Protein AF-A0A961RFM4-F1 (afdb_monomer)

pLDDT: mean 80.95, std 19.97, range [39.69, 98.31]

Foldseek 3Di:
DDDDDDDDDDDDDDDDDPDDPDPDPPPDPVQLQKKKFKAQVPHTDDIARWHKDWPDDDPDPPPQAGWTWIWTQGPVRDIWIWIDHNVWIAIPNATWAWDDADPQFDTWIAGPVVSMIMTMHRDPD

Structure (mmCIF, N/CA/C/O backbone):
data_AF-A0A961RFM4-F1
#
_entry.id   AF-A0A961RFM4-F1
#
loop_
_atom_site.group_PDB
_atom_site.id
_atom_site.type_symbol
_atom_site.label_atom_id
_atom_site.label_alt_id
_atom_site.label_comp_id
_atom_site.label_asym_id
_atom_site.label_entity_id
_atom_site.label_seq_id
_atom_site.pdbx_PDB_ins_code
_atom_site.Cartn_x
_atom_site.Cartn_y
_atom_site.Cartn_z
_atom_site.occupancy
_atom_site.B_iso_or_equiv
_atom_site.auth_seq_id
_atom_site.auth_comp_id
_atom_site.auth_asym_id
_atom_site.auth_atom_id
_atom_site.pdbx_PDB_model_num
ATOM 1 N N . MET A 1 1 ? 28.415 -93.412 0.370 1.00 44.62 1 MET A N 1
ATOM 2 C CA . MET A 1 1 ? 28.317 -92.238 -0.526 1.00 44.62 1 MET A CA 1
ATOM 3 C C . MET A 1 1 ? 26.950 -91.626 -0.306 1.00 44.62 1 MET A C 1
ATOM 5 O O . MET A 1 1 ? 26.015 -92.407 -0.337 1.00 44.62 1 MET A O 1
ATOM 9 N N . HIS A 1 2 ? 26.867 -90.337 0.033 1.00 39.75 2 HIS A N 1
ATOM 10 C CA . HIS A 1 2 ? 25.768 -89.376 -0.198 1.00 39.75 2 HIS A CA 1
ATOM 11 C C . HIS A 1 2 ? 26.069 -88.145 0.678 1.00 39.75 2 HIS A C 1
ATOM 13 O O . HIS A 1 2 ? 26.052 -88.218 1.906 1.00 39.75 2 HIS A O 1
ATOM 19 N N . ALA A 1 3 ? 26.468 -87.054 0.021 1.00 40.72 3 ALA A N 1
ATOM 20 C CA . ALA A 1 3 ? 26.857 -85.789 0.631 1.00 40.72 3 ALA A CA 1
ATOM 21 C C . ALA A 1 3 ? 25.618 -84.970 1.030 1.00 40.72 3 ALA A C 1
ATOM 23 O O . ALA A 1 3 ? 24.604 -84.989 0.336 1.00 40.72 3 ALA A O 1
ATOM 24 N N . LYS A 1 4 ? 25.721 -84.264 2.161 1.00 39.69 4 LYS A N 1
ATOM 25 C CA . LYS A 1 4 ? 24.714 -83.338 2.690 1.00 39.69 4 LYS A CA 1
ATOM 26 C C . LYS A 1 4 ? 24.876 -81.967 2.030 1.00 39.69 4 LYS A C 1
ATOM 28 O O . LYS A 1 4 ? 25.980 -81.429 2.035 1.00 39.69 4 LYS A O 1
ATOM 33 N N . THR A 1 5 ? 23.781 -81.385 1.553 1.00 44.75 5 THR A N 1
ATOM 34 C CA . THR A 1 5 ? 23.740 -80.007 1.045 1.00 44.75 5 THR A CA 1
ATOM 35 C C . THR A 1 5 ? 22.982 -79.137 2.047 1.00 44.75 5 THR A C 1
ATOM 37 O O . THR A 1 5 ? 21.794 -79.350 2.277 1.00 44.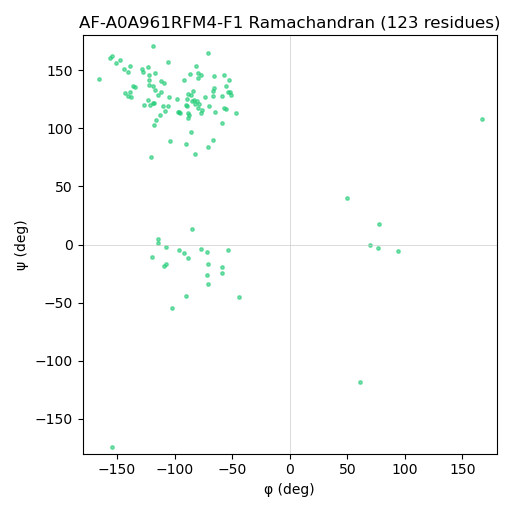75 5 THR A O 1
ATOM 40 N N . SER A 1 6 ? 23.682 -78.183 2.665 1.00 44.50 6 SER A N 1
ATOM 41 C CA . SER A 1 6 ? 23.103 -77.129 3.509 1.00 44.50 6 SER A CA 1
ATOM 42 C C . SER A 1 6 ? 22.727 -75.928 2.644 1.00 44.50 6 SER A C 1
ATOM 44 O O . SER A 1 6 ? 23.564 -75.436 1.891 1.00 44.50 6 SER A O 1
ATOM 46 N N . ALA A 1 7 ? 21.496 -75.434 2.784 1.00 47.78 7 ALA A N 1
ATOM 47 C CA . ALA A 1 7 ? 21.049 -74.166 2.215 1.00 47.78 7 ALA A CA 1
ATOM 48 C C . ALA A 1 7 ? 20.825 -73.154 3.349 1.00 47.78 7 ALA A C 1
ATOM 50 O O . ALA A 1 7 ? 20.028 -73.383 4.257 1.00 47.78 7 ALA A O 1
ATOM 51 N N . THR A 1 8 ? 21.572 -72.054 3.300 1.00 42.75 8 THR A N 1
ATOM 52 C CA . THR A 1 8 ? 21.519 -70.930 4.240 1.00 42.75 8 THR A CA 1
ATOM 53 C C . THR A 1 8 ? 20.323 -70.037 3.902 1.00 42.75 8 THR A C 1
ATOM 55 O O . THR A 1 8 ? 20.242 -69.515 2.793 1.00 42.75 8 THR A O 1
ATOM 58 N N . ILE A 1 9 ? 19.396 -69.854 4.846 1.00 51.66 9 ILE A N 1
ATOM 59 C CA . ILE A 1 9 ? 18.244 -68.952 4.704 1.00 51.66 9 ILE A CA 1
ATOM 60 C C . ILE A 1 9 ? 18.655 -67.558 5.196 1.00 51.66 9 ILE A C 1
ATOM 62 O O . ILE A 1 9 ? 19.039 -67.386 6.351 1.00 51.66 9 ILE A O 1
ATOM 66 N N . LEU A 1 10 ? 18.597 -66.576 4.294 1.00 40.09 10 LEU A N 1
ATOM 67 C CA . LEU A 1 10 ? 18.904 -65.168 4.533 1.00 40.09 10 LEU A CA 1
ATOM 68 C C . LEU A 1 10 ? 17.636 -64.443 5.018 1.00 40.09 10 LEU A C 1
ATOM 70 O O . LEU A 1 10 ? 16.698 -64.243 4.249 1.00 40.09 10 LEU A O 1
ATOM 74 N N . SER A 1 11 ? 17.600 -64.061 6.294 1.00 48.44 11 SER A N 1
ATOM 75 C CA . SER A 1 11 ? 16.503 -63.285 6.885 1.00 48.44 11 SER A CA 1
ATOM 76 C C . SER A 1 11 ? 16.606 -61.807 6.487 1.00 48.44 11 SER A C 1
ATOM 78 O O . SER A 1 11 ? 17.530 -61.122 6.923 1.00 48.44 11 SER A O 1
ATOM 80 N N . LEU A 1 12 ? 15.653 -61.294 5.699 1.00 45.91 12 LEU A N 1
ATOM 81 C CA . LEU A 1 12 ? 15.452 -59.850 5.523 1.00 45.91 12 LEU A CA 1
ATOM 82 C C . LEU A 1 12 ? 14.463 -59.326 6.574 1.00 45.91 12 LEU A C 1
ATOM 84 O O . LEU A 1 12 ? 13.310 -59.748 6.625 1.00 45.91 12 LEU A O 1
ATOM 88 N N . LEU A 1 13 ? 14.924 -58.382 7.394 1.00 51.81 13 LEU A N 1
ATOM 89 C CA . LEU A 1 13 ? 14.102 -57.579 8.298 1.00 51.81 13 LEU A CA 1
ATOM 90 C C . LEU A 1 13 ? 13.426 -56.453 7.497 1.00 51.81 13 LEU A C 1
ATOM 92 O O . LEU A 1 13 ? 14.110 -55.598 6.937 1.00 51.81 13 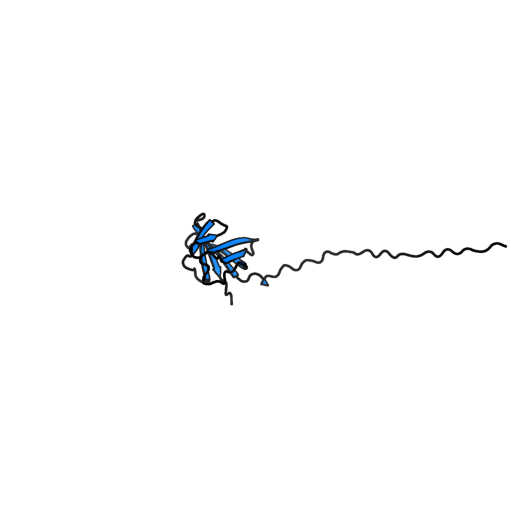LEU A O 1
ATOM 96 N N . LEU A 1 14 ? 12.091 -56.445 7.448 1.00 46.25 14 LEU A N 1
ATOM 97 C CA . LEU A 1 14 ? 11.296 -55.299 6.995 1.00 46.25 14 LEU A CA 1
ATOM 98 C C . LEU A 1 14 ? 11.037 -54.372 8.190 1.00 46.25 14 LEU A C 1
ATOM 100 O O . LEU A 1 14 ? 10.270 -54.718 9.088 1.00 46.25 14 LEU A O 1
ATOM 104 N N . SER A 1 15 ? 11.638 -53.184 8.185 1.00 52.62 15 SER A N 1
ATOM 105 C CA . SER A 1 15 ? 11.294 -52.109 9.121 1.00 52.62 15 SER A CA 1
ATOM 106 C C . SER A 1 15 ? 10.168 -51.260 8.529 1.00 52.62 15 SER A C 1
ATOM 108 O O . SER A 1 15 ? 10.360 -50.578 7.523 1.00 52.62 15 SER A O 1
ATOM 110 N N . ALA A 1 16 ? 8.990 -51.302 9.151 1.00 51.94 16 ALA A N 1
ATOM 111 C CA . ALA A 1 16 ? 7.876 -50.414 8.839 1.00 51.94 16 ALA A CA 1
ATOM 112 C C . ALA A 1 16 ? 8.205 -48.987 9.309 1.00 51.94 16 ALA A C 1
ATOM 114 O O . ALA A 1 16 ? 8.420 -48.751 10.497 1.00 51.94 16 ALA A O 1
ATOM 115 N N . ILE A 1 17 ? 8.248 -48.034 8.378 1.00 56.25 17 ILE A N 1
ATOM 116 C CA . ILE A 1 17 ? 8.397 -46.612 8.694 1.00 56.25 17 ILE A CA 1
ATOM 117 C C . ILE A 1 17 ? 6.994 -46.067 8.961 1.00 56.25 17 ILE A C 1
ATOM 119 O O . ILE A 1 17 ? 6.248 -45.746 8.037 1.00 56.25 17 ILE A O 1
ATOM 123 N N . SER A 1 18 ? 6.611 -46.000 10.233 1.00 51.47 18 SER A N 1
ATOM 124 C CA . SER A 1 18 ? 5.434 -45.250 10.669 1.00 51.47 18 SER A CA 1
ATOM 125 C C . SER A 1 18 ? 5.700 -43.760 10.449 1.00 51.47 18 SER A C 1
ATOM 127 O O . SER A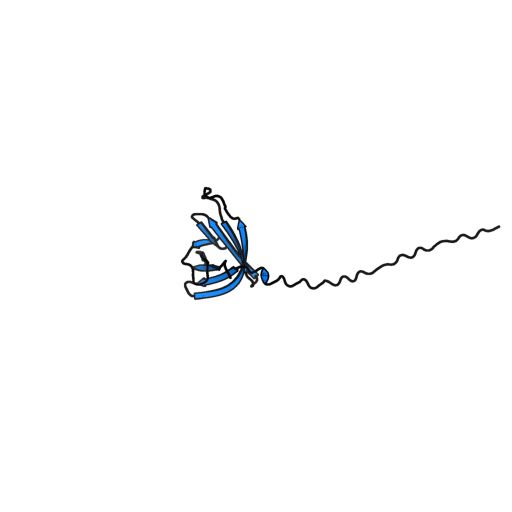 1 18 ? 6.263 -43.084 11.307 1.00 51.47 18 SER A O 1
ATOM 129 N N . GLY A 1 19 ? 5.344 -43.251 9.270 1.00 48.25 19 GLY A N 1
ATOM 130 C CA . GLY A 1 19 ? 5.379 -41.827 8.957 1.00 48.25 19 GLY A CA 1
ATOM 131 C C . GLY A 1 19 ? 4.273 -41.090 9.705 1.00 48.25 19 GLY A C 1
ATOM 132 O O . GLY A 1 19 ? 3.197 -40.866 9.160 1.00 48.25 19 GLY A O 1
ATOM 133 N N . ALA A 1 20 ? 4.528 -40.716 10.958 1.00 54.47 20 ALA A N 1
ATOM 134 C CA . ALA A 1 20 ? 3.764 -39.663 11.607 1.00 54.47 20 ALA A CA 1
ATOM 135 C C . ALA A 1 20 ? 4.044 -38.355 10.850 1.00 54.47 20 ALA A C 1
ATOM 137 O O . ALA A 1 20 ? 5.180 -37.880 10.830 1.00 54.47 20 ALA A O 1
ATOM 138 N N . LEU A 1 21 ? 3.024 -37.791 10.197 1.00 57.53 21 LEU A N 1
ATOM 139 C CA . LEU A 1 21 ? 3.064 -36.411 9.721 1.00 57.53 21 LEU A CA 1
ATOM 140 C C . LEU A 1 21 ? 3.285 -35.526 10.949 1.00 57.53 21 LEU A C 1
ATOM 142 O O . LEU A 1 21 ? 2.387 -35.362 11.775 1.00 57.53 21 LEU A O 1
ATOM 146 N N . ALA A 1 22 ? 4.506 -35.019 11.105 1.00 54.53 22 ALA A N 1
ATOM 147 C CA . ALA A 1 22 ? 4.805 -34.032 12.124 1.00 54.53 22 ALA A CA 1
ATOM 148 C C . ALA A 1 22 ? 3.853 -32.835 11.937 1.00 54.53 22 ALA A C 1
ATOM 150 O O . ALA A 1 22 ? 3.638 -32.416 10.795 1.00 54.53 22 ALA A O 1
ATOM 151 N N . PRO A 1 23 ? 3.274 -32.275 13.014 1.00 48.91 23 PRO A N 1
ATOM 152 C CA . PRO A 1 23 ? 2.543 -31.024 12.909 1.00 48.91 23 PRO A CA 1
ATOM 153 C C . PRO A 1 23 ? 3.492 -29.972 12.331 1.00 48.91 23 PRO A C 1
ATOM 155 O O . PRO A 1 23 ? 4.535 -29.677 12.917 1.00 48.91 23 PRO A O 1
ATOM 158 N N . GLN A 1 24 ? 3.158 -29.448 11.148 1.00 55.38 24 GLN A N 1
ATOM 159 C CA . GLN A 1 24 ? 3.857 -28.298 10.585 1.00 55.38 24 GLN A CA 1
ATOM 160 C C . GLN A 1 24 ? 3.831 -27.182 11.635 1.00 55.38 24 GLN A C 1
ATOM 162 O O . GLN A 1 24 ? 2.759 -26.910 12.187 1.00 55.38 24 GLN A O 1
ATOM 167 N N . PRO A 1 25 ? 4.971 -26.540 11.944 1.00 49.62 25 PRO A N 1
ATOM 168 C CA . PRO A 1 25 ? 4.946 -25.385 12.821 1.00 49.62 25 PRO A CA 1
ATOM 169 C C . PRO A 1 25 ? 4.029 -24.346 12.175 1.00 49.62 25 PRO A C 1
ATOM 171 O O . PRO A 1 25 ? 4.182 -24.036 10.992 1.00 49.62 25 PRO A O 1
ATOM 174 N N . ALA A 1 26 ? 3.053 -23.852 12.939 1.00 54.28 26 ALA A N 1
ATOM 175 C CA . ALA A 1 26 ? 2.270 -22.684 12.570 1.00 54.28 26 ALA A CA 1
ATOM 176 C C . ALA A 1 26 ? 3.255 -21.612 12.089 1.00 54.28 26 ALA A C 1
ATOM 178 O O . ALA A 1 26 ? 4.118 -21.194 12.863 1.00 54.28 26 ALA A O 1
ATOM 179 N N . GLN A 1 27 ? 3.207 -21.261 10.799 1.00 48.53 27 GLN A N 1
ATOM 180 C CA . GLN A 1 27 ? 4.129 -20.284 10.228 1.00 48.53 27 GLN A CA 1
ATOM 181 C C . GLN A 1 27 ? 4.013 -19.005 11.054 1.00 48.53 27 GLN A C 1
ATOM 183 O O . GLN A 1 27 ? 2.925 -18.456 11.231 1.00 48.53 27 GLN A O 1
ATOM 188 N N . ALA A 1 28 ? 5.127 -18.659 11.686 1.00 49.78 28 ALA A N 1
ATOM 189 C CA . ALA A 1 28 ? 5.150 -17.825 12.863 1.00 49.78 28 ALA A CA 1
ATOM 190 C C . ALA A 1 28 ? 4.668 -16.408 12.547 1.00 49.78 28 ALA A C 1
ATOM 192 O O . ALA A 1 28 ? 4.961 -15.831 11.504 1.00 49.78 28 ALA A O 1
ATOM 193 N N . GLN A 1 29 ? 3.988 -15.816 13.522 1.00 51.22 29 GLN A N 1
ATOM 194 C CA . GLN A 1 29 ? 3.534 -14.426 13.549 1.00 51.22 29 GLN A CA 1
ATOM 195 C C . GLN A 1 29 ? 4.657 -13.382 13.306 1.00 51.22 29 GLN A C 1
ATOM 197 O O . GLN A 1 29 ? 4.365 -12.196 13.198 1.00 51.22 29 GLN A O 1
ATOM 202 N N . SER A 1 30 ? 5.921 -13.814 13.193 1.00 59.72 30 SER A N 1
ATOM 203 C CA . SER A 1 30 ? 7.125 -13.015 12.930 1.00 59.72 30 SER A CA 1
ATOM 204 C C . SER A 1 30 ? 7.233 -12.444 11.517 1.00 59.72 30 SER A C 1
ATOM 206 O O . SER A 1 30 ? 8.037 -11.543 11.302 1.00 59.72 30 SER A O 1
ATOM 208 N N . ASP A 1 31 ? 6.461 -12.947 10.551 1.00 74.50 31 ASP A N 1
ATOM 209 C CA . ASP A 1 31 ? 6.606 -12.513 9.155 1.00 74.50 31 ASP A CA 1
ATOM 210 C C . ASP A 1 31 ? 5.753 -11.273 8.811 1.00 74.50 31 ASP A C 1
ATOM 212 O O . ASP A 1 31 ? 5.926 -10.670 7.749 1.00 74.50 31 ASP A O 1
ATOM 216 N N . PHE A 1 32 ? 4.825 -10.875 9.690 1.00 80.31 32 PHE A N 1
ATOM 217 C CA . PHE A 1 32 ? 3.955 -9.710 9.497 1.00 80.31 32 PHE A CA 1
ATOM 218 C C . PHE A 1 32 ? 4.676 -8.416 9.901 1.00 80.31 32 PHE A C 1
ATOM 220 O O . PHE A 1 32 ? 4.466 -7.865 10.977 1.00 80.31 32 PHE A O 1
ATOM 227 N N . ASN A 1 33 ? 5.549 -7.944 9.014 1.00 89.31 33 ASN A N 1
ATOM 228 C CA . ASN A 1 33 ? 6.425 -6.780 9.193 1.00 89.31 33 ASN A CA 1
ATOM 229 C C . ASN A 1 33 ? 5.782 -5.420 8.845 1.00 89.31 33 ASN A C 1
ATOM 231 O O . ASN A 1 33 ? 6.489 -4.431 8.648 1.00 89.31 33 ASN A O 1
ATOM 235 N N . ALA A 1 34 ? 4.463 -5.365 8.682 1.00 93.25 34 ALA A N 1
ATOM 236 C CA . ALA A 1 34 ? 3.748 -4.147 8.341 1.00 93.25 34 ALA A CA 1
ATOM 237 C C . ALA A 1 34 ? 2.352 -4.125 8.970 1.00 93.25 34 ALA A C 1
ATOM 239 O O . ALA A 1 34 ? 1.761 -5.156 9.295 1.00 93.25 34 ALA A O 1
ATOM 240 N N . LYS A 1 35 ? 1.793 -2.924 9.096 1.00 94.94 35 LYS A N 1
ATOM 241 C CA . LYS A 1 35 ? 0.381 -2.713 9.429 1.00 94.94 35 LYS A CA 1
ATOM 242 C C . LYS A 1 35 ? -0.351 -2.294 8.166 1.00 94.94 35 LYS A C 1
ATOM 244 O O . LYS A 1 35 ? 0.062 -1.321 7.547 1.00 94.94 35 LYS A O 1
ATOM 249 N N . CYS A 1 36 ? -1.438 -2.970 7.814 1.00 96.62 36 CYS A N 1
ATOM 250 C CA . CYS A 1 36 ? -2.266 -2.628 6.661 1.00 96.62 36 CYS A CA 1
ATOM 251 C C . CYS A 1 36 ? -3.681 -2.247 7.101 1.00 96.62 36 CYS A C 1
ATOM 253 O O . CYS A 1 36 ? -4.200 -2.781 8.083 1.00 96.62 36 CYS A O 1
ATOM 255 N N . ALA A 1 37 ? -4.313 -1.332 6.371 1.00 97.75 37 ALA A N 1
ATOM 256 C CA . ALA A 1 37 ? -5.705 -0.956 6.586 1.00 97.75 37 ALA A CA 1
ATOM 257 C C . ALA A 1 37 ? -6.396 -0.496 5.305 1.00 97.75 37 ALA A C 1
ATOM 259 O O . ALA A 1 37 ? -5.755 -0.028 4.365 1.00 97.75 37 ALA A O 1
ATOM 260 N N . VAL A 1 38 ? -7.721 -0.605 5.300 1.00 98.00 38 VAL A N 1
ATOM 261 C CA . VAL A 1 38 ? -8.596 -0.068 4.261 1.00 98.00 38 VAL A CA 1
ATOM 262 C C . VAL A 1 38 ? -9.533 0.959 4.882 1.00 98.00 38 VAL A C 1
ATOM 264 O O . VAL A 1 38 ? -10.117 0.741 5.945 1.00 98.00 38 VAL A O 1
ATOM 267 N N . PHE A 1 39 ? -9.698 2.078 4.189 1.00 98.31 39 PHE A N 1
ATOM 268 C CA . PHE A 1 39 ? -10.632 3.139 4.535 1.00 98.31 39 PHE A CA 1
ATOM 269 C C . PHE A 1 39 ? -11.589 3.408 3.377 1.00 98.31 39 PHE A C 1
ATOM 271 O O . PHE A 1 39 ? -11.235 3.231 2.212 1.00 98.31 39 PHE A O 1
ATOM 278 N N . ARG A 1 40 ? -12.784 3.905 3.688 1.00 96.94 40 ARG A N 1
ATOM 279 C CA . ARG A 1 40 ? -13.712 4.495 2.719 1.00 96.94 40 ARG A CA 1
ATOM 280 C C . ARG A 1 40 ? -13.924 5.952 3.108 1.00 96.94 40 ARG A C 1
ATOM 282 O O . ARG A 1 40 ? -14.605 6.238 4.090 1.00 96.94 40 ARG A O 1
ATOM 289 N N . GLY A 1 41 ? -13.269 6.864 2.389 1.00 93.88 41 GLY A N 1
ATOM 290 C CA . GLY A 1 41 ? -13.088 8.240 2.859 1.00 93.88 41 GLY A CA 1
ATOM 291 C C . GLY A 1 41 ? -12.305 8.264 4.178 1.00 93.88 41 GLY A C 1
ATOM 292 O O . GLY A 1 41 ? -11.170 7.783 4.246 1.00 93.88 41 GLY A O 1
ATOM 293 N N . ASP A 1 42 ? -12.926 8.779 5.238 1.00 94.00 42 ASP A N 1
ATOM 294 C CA . ASP A 1 42 ? -12.346 8.791 6.588 1.00 94.00 42 ASP A CA 1
ATOM 295 C C . ASP A 1 42 ? -12.801 7.639 7.483 1.00 94.00 42 ASP A C 1
ATOM 297 O O . ASP A 1 42 ? -12.264 7.451 8.574 1.00 94.00 42 ASP A O 1
ATOM 301 N N . THR A 1 43 ? -13.727 6.810 7.010 1.00 97.50 43 THR A N 1
ATOM 302 C CA . THR A 1 43 ? -14.220 5.661 7.764 1.00 97.50 43 THR A CA 1
ATOM 303 C C . THR A 1 43 ? -13.246 4.492 7.660 1.00 97.50 43 THR A C 1
ATOM 305 O O . THR A 1 43 ? -12.932 4.036 6.561 1.00 97.50 43 THR A O 1
ATOM 308 N N . PHE A 1 44 ? -12.787 3.988 8.806 1.00 97.19 44 PHE A N 1
ATOM 309 C CA . PHE A 1 44 ? -12.032 2.738 8.894 1.00 97.19 44 PHE A CA 1
ATOM 310 C C . PHE A 1 44 ? -12.933 1.555 8.521 1.00 97.19 44 PHE A C 1
ATOM 312 O O . PHE A 1 44 ? -14.026 1.420 9.068 1.00 97.19 44 PHE A O 1
ATOM 319 N N . VAL A 1 45 ? -12.481 0.721 7.584 1.00 97.00 45 VAL A N 1
ATOM 320 C CA . VAL A 1 45 ? -13.219 -0.462 7.118 1.00 97.00 45 VAL A CA 1
ATOM 321 C C . VAL A 1 45 ? -12.630 -1.718 7.742 1.00 97.00 45 V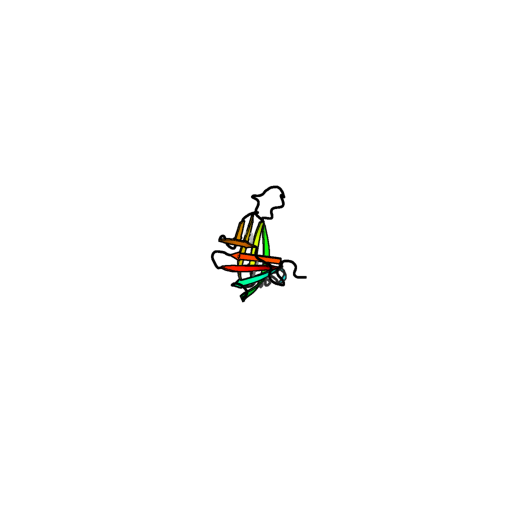AL A C 1
ATOM 323 O O . VAL A 1 45 ? -13.342 -2.477 8.392 1.00 97.00 45 VAL A O 1
ATOM 326 N N . GLU A 1 46 ? -11.327 -1.919 7.572 1.00 96.00 46 GLU A N 1
ATOM 327 C CA . GLU A 1 46 ? -10.604 -3.048 8.148 1.00 96.00 46 GLU A CA 1
ATOM 328 C C . GLU A 1 46 ? -9.126 -2.715 8.332 1.00 96.00 46 GLU A C 1
ATOM 330 O O . GLU A 1 46 ? -8.592 -1.783 7.724 1.00 96.00 46 GLU A O 1
ATOM 335 N N . GLY A 1 47 ? -8.452 -3.500 9.167 1.00 95.19 47 GLY A N 1
ATOM 336 C CA . GLY A 1 47 ? -7.021 -3.393 9.379 1.00 95.19 47 GLY A CA 1
ATOM 337 C C . GLY A 1 47 ? -6.480 -4.610 10.106 1.00 95.19 47 GLY A C 1
ATOM 338 O O . GLY A 1 47 ? -7.139 -5.161 10.985 1.00 95.19 47 GLY A O 1
ATOM 339 N N . ALA A 1 48 ? -5.282 -5.026 9.722 1.00 94.19 48 ALA A N 1
ATOM 340 C CA . ALA A 1 48 ? -4.586 -6.159 10.309 1.00 94.19 48 ALA A CA 1
ATOM 341 C C . ALA A 1 48 ? -3.073 -6.018 10.083 1.00 94.19 48 ALA A C 1
ATOM 343 O O . ALA A 1 48 ? -2.645 -5.293 9.173 1.00 94.19 48 ALA A O 1
ATOM 344 N N . PRO A 1 49 ? -2.248 -6.728 10.867 1.00 94.06 49 PRO A N 1
ATOM 345 C CA . PRO A 1 49 ? -0.880 -7.009 10.467 1.00 94.06 49 PRO A CA 1
ATOM 346 C C . PRO A 1 49 ? -0.846 -7.639 9.068 1.00 94.06 49 PRO A C 1
ATOM 348 O O . PRO A 1 49 ? -1.707 -8.441 8.687 1.00 94.06 49 PRO A O 1
ATOM 351 N N . CYS A 1 50 ? 0.151 -7.254 8.286 1.00 94.44 50 CYS A N 1
ATOM 352 C CA . CYS A 1 50 ? 0.380 -7.752 6.942 1.00 94.44 50 CYS A CA 1
ATOM 353 C C . CYS A 1 50 ? 1.874 -7.988 6.721 1.00 94.44 50 CYS A C 1
ATOM 355 O O . CYS A 1 50 ? 2.729 -7.374 7.358 1.00 94.44 50 CYS A O 1
ATOM 357 N N . ARG A 1 51 ? 2.191 -8.912 5.819 1.00 94.56 51 ARG A N 1
ATOM 358 C CA . ARG A 1 51 ? 3.551 -9.170 5.364 1.00 94.56 51 ARG A CA 1
ATOM 359 C C . ARG A 1 51 ? 3.785 -8.380 4.090 1.00 94.56 51 ARG A C 1
ATOM 361 O O . ARG A 1 51 ? 3.166 -8.669 3.067 1.00 94.56 51 ARG A O 1
ATOM 368 N N . ARG A 1 52 ? 4.668 -7.384 4.150 1.00 94.19 52 ARG A N 1
ATOM 369 C CA . ARG A 1 52 ? 5.143 -6.649 2.977 1.00 94.19 52 ARG A CA 1
ATOM 370 C C . ARG A 1 52 ? 6.279 -7.422 2.322 1.00 94.19 52 ARG A C 1
ATOM 372 O O . ARG A 1 52 ? 7.313 -7.669 2.937 1.00 94.19 52 ARG A O 1
ATOM 379 N N . ILE A 1 53 ? 6.100 -7.717 1.044 1.00 93.62 53 ILE A N 1
ATOM 380 C CA . ILE A 1 53 ? 7.076 -8.365 0.178 1.00 93.62 53 ILE A CA 1
ATOM 381 C C . ILE A 1 53 ? 7.403 -7.402 -0.956 1.00 93.62 53 ILE A C 1
ATOM 383 O O . ILE A 1 53 ? 6.521 -6.989 -1.711 1.00 93.62 53 ILE A O 1
ATOM 387 N N . THR A 1 54 ? 8.678 -7.055 -1.087 1.00 93.56 54 THR A N 1
ATOM 388 C CA . THR A 1 54 ? 9.186 -6.321 -2.247 1.00 93.56 54 THR A CA 1
ATOM 389 C C . THR A 1 54 ? 9.301 -7.288 -3.421 1.00 93.56 54 THR A C 1
ATOM 391 O O . THR A 1 54 ? 10.066 -8.246 -3.359 1.00 93.56 54 THR A O 1
ATOM 394 N N . ILE A 1 55 ? 8.522 -7.059 -4.477 1.00 94.81 55 ILE A N 1
ATOM 395 C CA . ILE A 1 55 ? 8.556 -7.870 -5.704 1.00 94.81 55 ILE A CA 1
ATOM 396 C C . ILE A 1 55 ? 9.559 -7.281 -6.692 1.00 94.81 55 ILE A C 1
ATOM 398 O O . ILE A 1 55 ? 10.350 -8.007 -7.288 1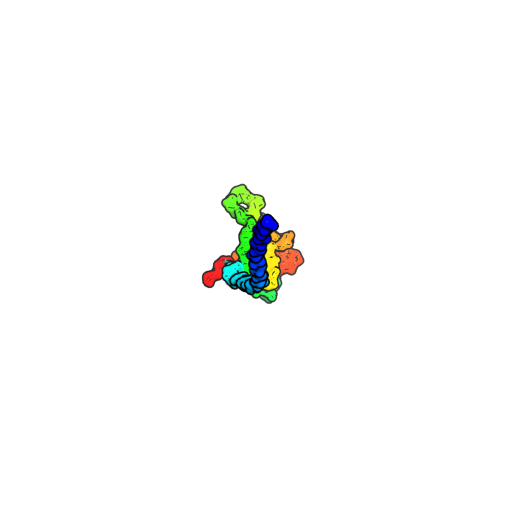.00 94.81 55 ILE A O 1
ATOM 402 N N . LYS A 1 56 ? 9.532 -5.957 -6.842 1.00 92.56 56 LYS A N 1
ATOM 403 C CA . LYS A 1 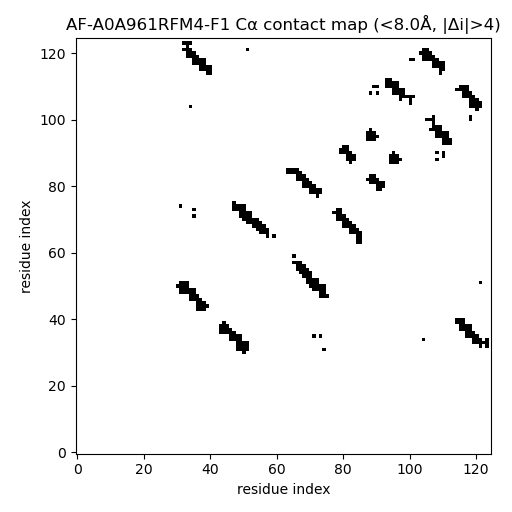56 ? 10.454 -5.181 -7.668 1.00 92.56 56 LYS A CA 1
ATOM 404 C C . LYS A 1 56 ? 10.718 -3.873 -6.941 1.00 92.56 56 LYS A C 1
ATOM 406 O O . LYS A 1 56 ? 9.774 -3.218 -6.509 1.00 92.56 56 LYS A O 1
ATOM 411 N N . GLN A 1 57 ? 11.982 -3.511 -6.796 1.00 88.19 57 GLN A N 1
ATOM 412 C CA . GLN A 1 57 ? 12.374 -2.192 -6.326 1.00 88.19 57 GLN A CA 1
ATOM 413 C C . GLN A 1 57 ? 13.230 -1.572 -7.413 1.00 88.19 57 GLN A C 1
ATOM 415 O O . GLN A 1 57 ? 14.250 -2.146 -7.793 1.00 88.19 57 GLN A O 1
ATOM 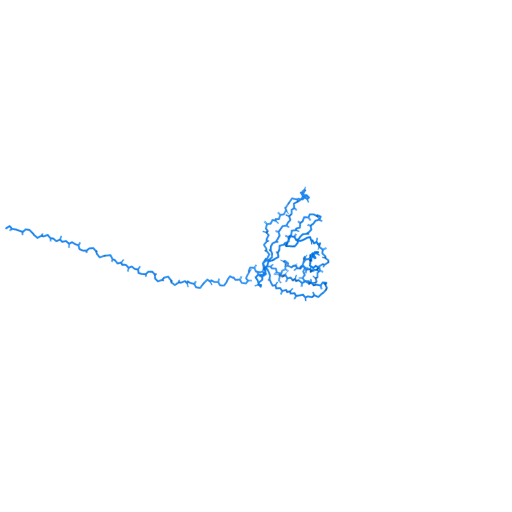420 N N . ASN A 1 58 ? 12.788 -0.434 -7.932 1.00 84.69 58 ASN A N 1
ATOM 421 C CA . ASN A 1 58 ? 13.643 0.365 -8.778 1.00 84.69 58 ASN A CA 1
ATOM 422 C C . ASN A 1 58 ? 14.694 1.047 -7.893 1.00 84.69 58 ASN A C 1
ATOM 424 O O . ASN A 1 58 ? 14.357 1.695 -6.903 1.00 84.69 58 ASN A O 1
ATOM 428 N N . THR A 1 59 ? 15.963 0.878 -8.248 1.00 80.12 59 THR A N 1
ATOM 429 C CA . THR A 1 59 ? 17.104 1.541 -7.601 1.00 80.12 59 THR A CA 1
ATOM 430 C C . THR A 1 59 ? 17.809 2.517 -8.543 1.00 80.12 59 THR A C 1
ATOM 432 O O . THR A 1 59 ? 18.880 3.011 -8.209 1.00 80.12 59 THR A O 1
ATOM 435 N N . SER A 1 60 ? 17.268 2.724 -9.746 1.00 80.88 60 SER A N 1
ATOM 436 C CA . SER A 1 60 ? 17.814 3.617 -10.761 1.00 80.88 60 SER A CA 1
ATOM 437 C C . SER A 1 60 ? 17.100 4.961 -10.706 1.00 80.88 60 SER A C 1
ATOM 439 O O . SER A 1 60 ? 15.920 5.047 -11.045 1.00 80.88 60 SER A O 1
ATOM 441 N N . ASP A 1 61 ? 17.837 6.009 -10.343 1.00 68.06 61 ASP A N 1
ATOM 442 C CA . ASP A 1 61 ? 17.326 7.385 -10.273 1.00 68.06 61 ASP A CA 1
ATOM 443 C C . ASP A 1 61 ? 17.075 8.013 -11.658 1.00 68.06 61 ASP A C 1
ATOM 445 O O . ASP A 1 61 ? 16.559 9.121 -11.748 1.00 68.06 61 ASP A O 1
ATOM 449 N N . THR A 1 62 ? 17.460 7.337 -12.746 1.00 77.88 62 THR A N 1
ATOM 450 C CA . THR A 1 62 ? 17.349 7.858 -14.121 1.00 77.88 62 THR A CA 1
ATOM 451 C C . THR A 1 62 ? 16.363 7.090 -14.997 1.00 77.88 62 THR A C 1
ATOM 453 O O . THR A 1 62 ? 16.280 7.366 -16.190 1.00 77.88 62 THR A O 1
ATOM 456 N N . ASP A 1 63 ? 15.691 6.069 -14.459 1.00 77.88 63 ASP A N 1
ATOM 457 C CA . ASP A 1 63 ? 14.684 5.312 -15.205 1.00 77.88 63 ASP A CA 1
ATOM 458 C C . ASP A 1 63 ? 13.286 5.722 -14.738 1.00 77.88 63 ASP A C 1
ATOM 460 O O . ASP A 1 63 ? 12.715 5.136 -13.819 1.00 77.88 63 ASP A O 1
ATOM 464 N N . GLU A 1 64 ? 12.760 6.748 -15.398 1.00 67.12 64 GLU A N 1
ATOM 465 C CA . GLU A 1 64 ? 11.425 7.331 -15.196 1.00 67.12 64 GLU A CA 1
ATOM 466 C C . GLU A 1 64 ? 10.292 6.304 -15.420 1.00 67.12 64 GLU A C 1
ATOM 468 O O . GLU A 1 64 ? 9.176 6.433 -14.915 1.00 67.12 64 GLU A O 1
ATOM 473 N N . THR A 1 65 ? 10.576 5.203 -16.130 1.00 73.44 65 THR A N 1
ATOM 474 C CA . THR A 1 65 ? 9.600 4.130 -16.381 1.00 73.44 65 THR A CA 1
ATOM 475 C C . THR A 1 65 ? 9.633 3.020 -15.337 1.00 73.44 65 THR A C 1
ATOM 477 O O . THR A 1 65 ? 8.797 2.109 -15.358 1.00 73.44 65 THR A O 1
ATOM 480 N N . ALA A 1 66 ? 10.602 3.046 -14.424 1.00 81.94 66 ALA A N 1
ATOM 481 C CA . ALA A 1 66 ? 10.843 1.913 -13.561 1.00 81.94 66 ALA A CA 1
ATOM 482 C C . ALA A 1 66 ? 9.938 1.911 -12.323 1.00 81.94 66 ALA A C 1
ATOM 484 O O . ALA A 1 66 ? 9.894 2.818 -11.495 1.00 81.94 66 ALA A O 1
ATOM 485 N N . GLU A 1 67 ? 9.216 0.803 -12.197 1.00 89.94 67 GLU A N 1
ATOM 486 C CA . GLU A 1 67 ? 8.215 0.598 -11.161 1.00 89.94 67 GLU A CA 1
ATOM 487 C C . GLU A 1 67 ? 8.815 0.039 -9.871 1.00 89.94 67 GLU A C 1
ATOM 489 O O . GLU A 1 67 ? 9.675 -0.848 -9.885 1.00 89.94 67 GLU A O 1
ATOM 494 N N . ASN A 1 68 ? 8.224 0.440 -8.751 1.00 91.44 68 ASN A N 1
ATOM 495 C CA . ASN A 1 68 ? 8.284 -0.300 -7.502 1.00 91.44 68 ASN A CA 1
ATOM 496 C C . ASN A 1 68 ? 7.012 -1.139 -7.342 1.00 91.44 68 ASN A C 1
ATOM 498 O O . ASN A 1 68 ? 5.906 -0.603 -7.382 1.00 91.44 68 ASN A O 1
ATOM 502 N N . ILE A 1 69 ? 7.162 -2.446 -7.135 1.00 94.81 69 ILE A N 1
ATOM 503 C CA . ILE A 1 69 ? 6.056 -3.389 -6.958 1.00 94.81 69 ILE A CA 1
ATOM 504 C C . ILE A 1 69 ? 6.158 -4.012 -5.570 1.00 94.81 69 ILE A C 1
ATOM 506 O O . ILE A 1 69 ? 7.142 -4.690 -5.253 1.00 94.81 69 ILE A O 1
ATOM 510 N N . TYR A 1 70 ? 5.109 -3.846 -4.769 1.00 95.25 70 TYR A N 1
ATOM 511 C CA . TYR A 1 70 ? 5.000 -4.442 -3.440 1.00 95.25 70 TYR A CA 1
ATOM 512 C C . TYR A 1 70 ? 3.756 -5.319 -3.342 1.00 95.25 70 TYR A C 1
ATOM 514 O O . TYR A 1 70 ? 2.686 -4.976 -3.845 1.00 95.25 70 TYR A O 1
ATOM 522 N N . ARG A 1 71 ? 3.889 -6.452 -2.653 1.00 96.38 71 ARG A N 1
ATOM 523 C CA . ARG A 1 71 ? 2.781 -7.333 -2.282 1.00 96.38 71 ARG A CA 1
ATOM 524 C C . ARG A 1 71 ? 2.590 -7.293 -0.771 1.00 96.38 71 ARG A C 1
ATOM 526 O O . ARG A 1 71 ? 3.548 -7.457 -0.024 1.00 96.38 71 ARG A O 1
ATOM 533 N N . TYR A 1 72 ? 1.355 -7.102 -0.336 1.00 96.06 72 TYR A N 1
ATOM 534 C CA . TYR A 1 72 ? 0.937 -7.129 1.058 1.00 96.06 72 TYR A CA 1
ATOM 535 C C . TYR A 1 72 ? 0.034 -8.331 1.268 1.00 96.06 72 TYR A C 1
ATOM 537 O O . TYR A 1 72 ? -1.080 -8.379 0.747 1.00 96.06 72 TYR A O 1
ATOM 545 N N . GLU A 1 73 ? 0.524 -9.307 2.015 1.00 96.06 73 GLU A N 1
ATOM 546 C CA . GLU A 1 73 ? -0.234 -10.499 2.375 1.00 96.06 73 GLU A CA 1
ATOM 547 C C . GLU A 1 73 ? -0.847 -10.273 3.754 1.00 96.06 73 GLU A C 1
ATOM 549 O O . GLU A 1 73 ? -0.141 -10.088 4.747 1.00 96.06 73 GLU A O 1
ATOM 554 N N . TRP A 1 74 ? -2.171 -10.210 3.806 1.00 94.69 74 TRP A N 1
ATOM 555 C CA . TRP A 1 74 ? -2.910 -9.914 5.025 1.00 94.69 74 TRP A CA 1
ATOM 556 C C . TRP A 1 74 ? -2.959 -11.147 5.919 1.00 94.69 74 TRP A C 1
ATOM 558 O O . TRP A 1 74 ? -3.115 -12.265 5.430 1.00 94.69 74 TRP A O 1
ATOM 568 N N . GLN A 1 75 ? -2.931 -10.954 7.239 1.00 90.94 75 GLN A N 1
ATOM 569 C CA . GLN A 1 75 ? -3.124 -12.057 8.188 1.00 90.94 75 GLN A CA 1
ATOM 570 C C . GLN A 1 75 ? -4.481 -12.765 8.009 1.00 90.94 75 GLN A C 1
ATOM 572 O O . GLN A 1 75 ? -4.620 -13.943 8.326 1.00 90.94 75 GLN A O 1
ATOM 577 N N . THR A 1 76 ? -5.473 -12.069 7.449 1.00 89.75 76 THR A N 1
ATOM 578 C CA . THR A 1 76 ? -6.796 -12.609 7.104 1.00 89.75 76 THR A CA 1
ATOM 579 C C . THR A 1 76 ? -6.806 -13.466 5.829 1.00 89.75 76 THR A C 1
ATOM 581 O O . THR A 1 76 ? -7.844 -14.025 5.486 1.00 89.75 76 THR A O 1
ATOM 584 N N . GLY A 1 77 ? -5.678 -13.584 5.118 1.00 90.44 77 GLY A N 1
ATOM 585 C CA . GLY A 1 77 ? -5.530 -14.366 3.883 1.00 90.44 77 GLY A CA 1
ATOM 586 C C . GLY A 1 77 ? -5.728 -13.574 2.585 1.00 90.44 77 GLY A C 1
ATOM 587 O O . GLY A 1 77 ? -5.507 -14.111 1.501 1.00 90.44 77 GLY A O 1
ATOM 588 N N . GLY A 1 78 ? -6.115 -12.297 2.667 1.00 93.50 78 GLY A N 1
ATOM 589 C CA . GLY A 1 78 ? -6.201 -11.400 1.512 1.00 93.50 78 GLY A CA 1
ATOM 590 C C . GLY A 1 78 ? -4.830 -11.001 0.954 1.00 93.50 78 GLY A C 1
ATOM 591 O O . GLY A 1 78 ? -3.798 -11.147 1.610 1.00 93.50 78 GLY A O 1
ATOM 592 N N . THR A 1 79 ? -4.802 -10.452 -0.261 1.00 96.19 79 THR A N 1
ATOM 593 C CA . THR A 1 79 ? -3.588 -9.875 -0.859 1.00 96.19 79 THR A CA 1
ATOM 594 C C . THR A 1 79 ? -3.891 -8.525 -1.496 1.00 96.19 79 THR A C 1
ATOM 596 O O . THR A 1 79 ? -4.871 -8.380 -2.226 1.00 96.19 79 THR A O 1
ATOM 599 N N . THR A 1 80 ? -3.011 -7.558 -1.254 1.00 96.88 80 THR A N 1
ATOM 600 C CA . THR A 1 80 ? -2.981 -6.282 -1.973 1.00 96.88 80 THR A CA 1
ATOM 601 C C . THR A 1 80 ? -1.661 -6.167 -2.717 1.00 96.88 80 THR A C 1
ATOM 603 O O . THR A 1 80 ? -0.606 -6.405 -2.140 1.00 96.88 80 THR A O 1
ATOM 606 N N . VAL A 1 81 ? -1.697 -5.779 -3.985 1.00 96.88 81 V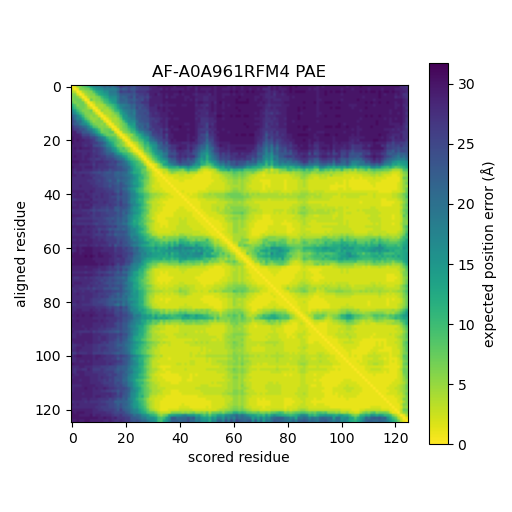AL A N 1
ATOM 607 C CA . VAL A 1 81 ? -0.507 -5.463 -4.776 1.00 96.88 81 VAL A CA 1
ATOM 608 C C . VAL A 1 81 ? -0.544 -3.991 -5.126 1.00 96.88 81 VAL A C 1
ATOM 610 O O . VAL A 1 81 ? -1.552 -3.509 -5.641 1.00 96.88 81 VAL A O 1
ATOM 613 N N . THR A 1 82 ? 0.548 -3.288 -4.856 1.00 96.12 82 THR A N 1
ATOM 614 C CA . THR A 1 82 ? 0.742 -1.914 -5.302 1.00 96.12 82 THR A CA 1
ATOM 615 C C . THR A 1 82 ? 1.841 -1.854 -6.347 1.00 96.12 82 THR A C 1
ATOM 617 O O . THR A 1 82 ? 2.855 -2.546 -6.239 1.00 96.12 82 THR A O 1
ATOM 620 N N . VAL A 1 83 ? 1.630 -1.014 -7.354 1.00 94.88 83 VAL A N 1
ATOM 621 C CA . VAL A 1 83 ? 2.647 -0.63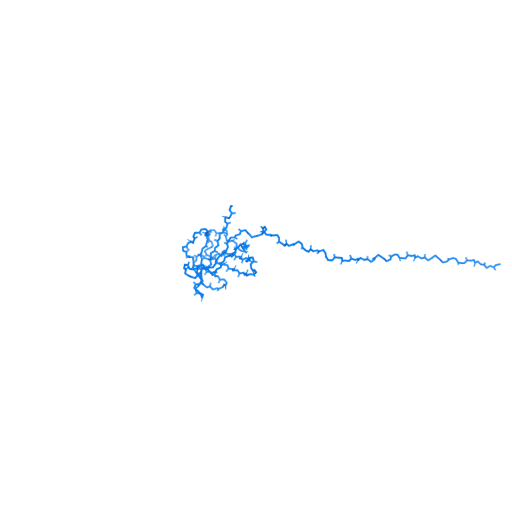7 -8.335 1.00 94.88 83 VAL A CA 1
ATOM 622 C C . VAL A 1 83 ? 2.761 0.875 -8.297 1.00 94.88 83 VAL A C 1
ATOM 624 O O . VAL A 1 83 ? 1.753 1.562 -8.450 1.00 94.88 83 VAL A O 1
ATOM 627 N N . ASN A 1 84 ? 3.969 1.369 -8.068 1.00 91.12 84 ASN A N 1
ATOM 628 C CA . ASN A 1 84 ? 4.293 2.785 -8.095 1.00 91.12 84 ASN A CA 1
ATOM 629 C C . ASN A 1 84 ? 5.292 3.038 -9.227 1.00 91.12 84 ASN A C 1
ATOM 631 O O . ASN A 1 84 ? 6.452 2.637 -9.111 1.00 91.12 84 ASN A O 1
ATOM 635 N N . ALA A 1 85 ? 4.821 3.658 -10.303 1.00 85.75 85 ALA A N 1
ATOM 636 C CA . ALA A 1 85 ? 5.629 4.282 -11.343 1.00 85.75 85 ALA A CA 1
ATOM 637 C C . ALA A 1 85 ? 5.538 5.807 -11.175 1.00 85.75 85 ALA A C 1
ATOM 639 O O . ALA A 1 85 ? 4.567 6.290 -10.595 1.00 85.75 85 ALA A O 1
ATOM 640 N N . GLU A 1 86 ? 6.515 6.554 -11.687 1.00 78.50 86 GLU A N 1
ATOM 641 C CA . GLU A 1 86 ? 6.683 7.996 -11.439 1.00 78.50 86 GLU A CA 1
ATOM 642 C C . GLU A 1 86 ? 5.381 8.814 -11.513 1.00 78.50 86 GLU A C 1
ATOM 644 O O . GLU A 1 86 ? 5.078 9.587 -10.606 1.00 78.50 86 GLU A O 1
ATOM 649 N N . GLU A 1 87 ? 4.563 8.577 -12.539 1.00 77.25 87 GLU A N 1
ATOM 650 C CA . GLU A 1 87 ? 3.307 9.306 -12.755 1.00 77.25 87 GLU A CA 1
ATOM 651 C C . GLU A 1 87 ? 2.045 8.479 -12.461 1.00 77.25 87 GLU A C 1
ATOM 653 O O . GLU A 1 87 ? 0.922 8.975 -12.590 1.00 77.25 87 GLU A O 1
ATOM 658 N N . ALA A 1 88 ? 2.188 7.203 -12.096 1.00 84.94 88 ALA A N 1
ATOM 659 C CA . ALA A 1 88 ? 1.064 6.282 -12.018 1.00 84.94 88 ALA A CA 1
ATOM 660 C C . ALA A 1 88 ? 1.160 5.344 -10.821 1.00 84.94 88 ALA A C 1
ATOM 662 O O . ALA A 1 88 ? 2.116 4.589 -10.647 1.00 84.94 88 ALA A O 1
ATOM 663 N N . PHE A 1 89 ? 0.077 5.306 -10.049 1.00 92.38 89 PHE A N 1
ATOM 664 C CA . PHE A 1 89 ? -0.103 4.308 -9.014 1.00 92.38 89 PHE A CA 1
ATOM 665 C C . PHE A 1 89 ? -1.189 3.318 -9.428 1.00 92.38 89 PHE A C 1
ATOM 667 O O . PHE A 1 89 ? -2.241 3.709 -9.937 1.00 92.38 89 PHE A O 1
ATOM 674 N N . THR A 1 90 ? -0.976 2.027 -9.174 1.00 95.75 90 THR A N 1
ATOM 675 C CA . THR A 1 90 ? -2.051 1.033 -9.255 1.00 95.75 90 THR A CA 1
ATOM 676 C C . THR A 1 90 ? -2.165 0.206 -7.981 1.00 95.75 90 THR A C 1
ATOM 678 O O . THR A 1 90 ? -1.182 -0.040 -7.281 1.00 95.75 90 THR A O 1
ATOM 681 N N . ILE A 1 91 ? -3.391 -0.221 -7.672 1.00 96.38 91 ILE A N 1
ATOM 682 C CA . ILE A 1 91 ? -3.709 -1.144 -6.582 1.00 96.38 91 ILE A CA 1
ATOM 683 C C . ILE A 1 91 ? -4.526 -2.291 -7.159 1.00 96.38 91 ILE A C 1
ATOM 685 O O . ILE A 1 91 ? -5.613 -2.066 -7.694 1.00 96.38 91 ILE A O 1
ATOM 689 N N . ASN A 1 92 ? -4.020 -3.518 -7.043 1.00 95.88 92 ASN A N 1
ATOM 690 C CA . ASN A 1 92 ? -4.629 -4.714 -7.633 1.00 95.88 92 ASN A CA 1
ATOM 691 C C . ASN A 1 92 ? -4.972 -4.509 -9.125 1.00 95.88 92 ASN A C 1
ATOM 693 O O . ASN A 1 92 ? -6.047 -4.887 -9.586 1.00 95.88 92 ASN A O 1
ATOM 697 N N . GLY A 1 93 ? -4.078 -3.839 -9.862 1.00 94.31 93 GLY A N 1
ATOM 698 C CA . GLY A 1 93 ? -4.229 -3.538 -11.291 1.00 94.31 93 GLY A CA 1
ATOM 699 C C . GLY A 1 93 ? -5.190 -2.394 -11.633 1.00 94.31 93 GLY A C 1
ATOM 700 O O . GLY A 1 93 ? -5.307 -2.035 -12.799 1.00 94.31 93 GLY A O 1
ATOM 701 N N . SER A 1 94 ? -5.871 -1.794 -10.654 1.00 96.94 94 SER A N 1
ATOM 702 C CA . SER A 1 94 ? -6.701 -0.603 -10.877 1.00 96.94 94 SER A CA 1
ATOM 703 C C . SER A 1 94 ? -5.895 0.666 -10.645 1.00 96.94 94 SER A C 1
ATOM 705 O O . SER A 1 94 ? -5.125 0.723 -9.688 1.00 96.94 94 SER A O 1
ATOM 707 N N . GLN A 1 95 ? -6.120 1.696 -11.461 1.00 97.25 95 GLN A N 1
ATOM 708 C CA . GLN A 1 95 ? -5.509 3.008 -11.253 1.00 97.25 95 GLN A CA 1
ATOM 709 C C . GLN A 1 95 ? -5.850 3.567 -9.865 1.00 97.25 95 GLN A C 1
ATOM 711 O O . GLN A 1 95 ? -6.945 3.358 -9.326 1.00 97.25 95 GLN A O 1
ATOM 716 N N . GLY A 1 96 ? -4.898 4.286 -9.292 1.00 95.81 96 GLY A N 1
ATOM 717 C CA . GLY A 1 96 ? -5.048 4.996 -8.043 1.00 95.81 96 GLY A CA 1
ATOM 718 C C . GLY A 1 96 ? -4.092 6.171 -7.941 1.00 95.81 96 GLY A C 1
ATOM 719 O O . GLY A 1 96 ? -3.366 6.495 -8.879 1.00 95.81 96 GLY A O 1
ATOM 720 N N . GLU A 1 97 ? -4.093 6.792 -6.772 1.00 95.06 97 GLU A N 1
ATOM 721 C CA . GLU A 1 97 ? -3.200 7.900 -6.448 1.00 95.06 97 GLU A CA 1
ATOM 722 C C . GLU A 1 97 ? -2.777 7.834 -4.986 1.00 95.06 97 GLU A C 1
ATOM 724 O O . GLU A 1 97 ? -3.536 7.371 -4.125 1.00 95.06 97 GLU A O 1
ATOM 729 N N . THR A 1 98 ? -1.585 8.346 -4.697 1.00 94.38 98 THR A N 1
ATOM 730 C CA . THR A 1 98 ? -1.165 8.605 -3.322 1.00 94.38 98 THR A CA 1
ATOM 731 C C . THR A 1 98 ? -2.024 9.723 -2.737 1.00 94.38 98 THR A C 1
ATOM 733 O O . THR A 1 98 ? -2.212 10.769 -3.353 1.00 94.38 98 THR A O 1
ATOM 736 N N . VAL A 1 99 ? -2.537 9.510 -1.530 1.00 95.31 99 VAL A N 1
ATOM 737 C CA . VAL A 1 99 ? -3.316 10.503 -0.780 1.00 95.31 99 VAL A CA 1
ATOM 738 C C . VAL A 1 99 ? -2.622 10.837 0.536 1.00 95.31 99 VAL A C 1
ATOM 740 O O . VAL A 1 99 ? -1.662 10.173 0.929 1.00 95.31 99 VAL A O 1
ATOM 743 N N . ALA A 1 100 ? -3.119 11.859 1.239 1.00 96.00 100 ALA A N 1
ATOM 744 C CA . ALA A 1 100 ? -2.614 12.215 2.561 1.00 96.00 100 ALA A CA 1
ATOM 745 C C . ALA A 1 100 ? -2.573 10.986 3.484 1.00 96.00 100 ALA A C 1
ATOM 747 O O . ALA A 1 100 ? -3.560 10.253 3.623 1.00 96.00 100 ALA A O 1
ATOM 748 N N . VAL A 1 101 ? -1.415 10.764 4.107 1.00 96.06 101 VAL A N 1
ATOM 749 C CA . VAL A 1 101 ? -1.221 9.643 5.025 1.00 96.06 101 VAL A CA 1
ATOM 750 C C . VAL A 1 101 ? -2.094 9.820 6.263 1.00 96.06 101 VAL A C 1
ATOM 752 O O . VAL A 1 101 ? -2.180 10.900 6.850 1.00 96.06 101 VAL A O 1
ATOM 755 N N . LYS A 1 102 ? -2.768 8.741 6.661 1.00 95.06 102 LYS A N 1
ATOM 756 C CA . LYS A 1 102 ? -3.540 8.703 7.904 1.00 95.06 102 LYS A CA 1
ATOM 757 C C . LYS A 1 102 ? -2.598 8.438 9.089 1.00 95.06 102 LYS A C 1
ATOM 759 O O . LYS A 1 102 ? -1.561 7.801 8.896 1.00 95.06 102 LYS A O 1
ATOM 764 N N . PRO A 1 103 ? -2.941 8.874 10.316 1.00 93.69 103 PRO A N 1
ATOM 765 C CA . PRO A 1 103 ? -2.093 8.666 11.488 1.00 93.69 103 PRO A CA 1
ATOM 766 C C . PRO A 1 103 ? -1.675 7.201 11.674 1.00 93.69 103 PRO A C 1
ATOM 768 O O . PRO A 1 103 ? -2.514 6.297 11.643 1.00 93.69 103 PRO A O 1
ATOM 771 N N . GLY A 1 104 ? -0.376 6.976 11.881 1.00 92.94 104 GLY A N 1
ATOM 772 C CA . GLY A 1 104 ? 0.196 5.641 12.069 1.00 92.94 104 GLY A CA 1
ATOM 773 C C . GLY A 1 104 ? 0.376 4.824 10.785 1.00 92.94 104 GLY A C 1
ATOM 774 O O . GLY A 1 104 ? 0.510 3.606 10.882 1.00 92.94 104 GLY A O 1
ATOM 775 N N . TYR A 1 105 ? 0.355 5.464 9.610 1.00 95.38 105 TYR A N 1
ATOM 776 C CA . TYR A 1 105 ? 0.682 4.857 8.317 1.00 95.38 105 TYR A CA 1
ATOM 777 C C . TYR A 1 105 ? 1.725 5.694 7.574 1.00 95.38 105 TYR A C 1
ATOM 779 O O . TYR A 1 105 ? 1.784 6.911 7.741 1.00 95.38 105 TYR A O 1
ATOM 787 N N . THR A 1 106 ? 2.536 5.039 6.745 1.00 94.62 106 THR A N 1
ATOM 788 C CA . THR A 1 106 ? 3.609 5.670 5.955 1.00 94.62 106 THR A CA 1
ATOM 789 C C . THR A 1 106 ? 3.269 5.758 4.467 1.00 94.62 106 THR A C 1
ATOM 791 O O . THR A 1 106 ? 3.864 6.548 3.743 1.00 94.62 106 THR A O 1
ATOM 794 N N . LEU A 1 107 ? 2.274 4.994 4.010 1.00 94.00 107 LEU A N 1
ATOM 795 C CA . LEU A 1 107 ? 1.726 5.031 2.659 1.00 94.00 107 LEU A CA 1
ATOM 796 C C . LEU A 1 107 ? 0.199 4.991 2.734 1.00 94.00 107 LEU A C 1
ATOM 798 O O . LEU A 1 107 ? -0.350 4.171 3.466 1.00 94.00 107 LEU A O 1
ATOM 802 N N . CYS A 1 108 ? -0.482 5.820 1.945 1.00 96.38 108 CYS A N 1
ATOM 803 C CA . CYS A 1 108 ? -1.917 5.711 1.698 1.00 96.38 108 CYS A CA 1
ATOM 804 C C . CYS A 1 108 ? -2.208 5.971 0.223 1.00 96.38 108 CYS A C 1
ATOM 806 O O . CYS A 1 108 ? -1.745 6.958 -0.343 1.00 96.38 108 CYS A O 1
ATOM 808 N N . VAL A 1 109 ? -2.995 5.092 -0.389 1.00 96.44 109 VAL A N 1
ATOM 809 C CA . VAL A 1 109 ? -3.286 5.122 -1.820 1.00 96.44 109 VAL A CA 1
ATOM 810 C C . VAL A 1 109 ? -4.762 4.844 -2.041 1.00 96.44 109 VAL A C 1
ATOM 812 O O . VAL A 1 109 ? -5.295 3.841 -1.560 1.00 96.44 109 VAL A O 1
ATOM 815 N N . ARG A 1 110 ? -5.433 5.728 -2.777 1.00 97.06 110 ARG A N 1
ATOM 816 C CA . ARG A 1 110 ? -6.840 5.572 -3.142 1.00 97.06 110 ARG A CA 1
ATOM 817 C C . ARG A 1 110 ? -6.962 4.796 -4.444 1.00 97.06 110 ARG A C 1
ATOM 819 O O . ARG A 1 110 ? -6.410 5.203 -5.457 1.00 97.06 110 ARG A O 1
ATOM 826 N N . ASN A 1 111 ? -7.729 3.713 -4.432 1.00 97.38 111 ASN A N 1
ATOM 827 C CA . ASN A 1 111 ? -8.105 2.961 -5.625 1.00 97.38 111 ASN A CA 1
ATOM 828 C C . ASN A 1 111 ? -9.300 3.650 -6.309 1.00 97.38 111 ASN A C 1
ATOM 830 O O . ASN A 1 111 ? -10.361 3.785 -5.699 1.00 97.38 111 ASN A O 1
ATOM 834 N N . PHE A 1 112 ? -9.161 4.068 -7.569 1.00 96.31 112 PHE A N 1
ATOM 835 C CA . PHE A 1 112 ? -10.220 4.796 -8.282 1.00 96.31 112 PHE A CA 1
ATOM 836 C C . PHE A 1 112 ? -11.419 3.929 -8.668 1.00 96.31 112 PHE A C 1
ATOM 838 O O . PHE A 1 112 ? -12.529 4.446 -8.751 1.00 96.31 112 PHE A O 1
ATOM 845 N N . ALA A 1 113 ? -11.231 2.621 -8.849 1.00 97.06 113 ALA A N 1
ATOM 846 C CA . ALA A 1 113 ? -12.325 1.714 -9.191 1.00 97.06 113 ALA A CA 1
ATOM 847 C C . ALA A 1 113 ? -13.292 1.493 -8.015 1.00 97.06 113 ALA A C 1
ATOM 849 O O . ALA A 1 113 ? -14.490 1.324 -8.222 1.00 97.06 113 ALA A O 1
ATOM 850 N N . THR A 1 114 ? -12.786 1.494 -6.778 1.00 96.81 114 THR A N 1
ATOM 851 C CA . THR A 1 114 ? -13.594 1.209 -5.574 1.00 96.81 114 THR A CA 1
ATOM 852 C C . THR A 1 114 ? -13.844 2.427 -4.688 1.00 96.81 114 THR A C 1
ATOM 854 O O . THR A 1 114 ? -14.718 2.383 -3.825 1.00 96.81 114 THR A O 1
ATOM 857 N N . GLY A 1 115 ? -13.054 3.491 -4.843 1.00 96.56 115 GLY A N 1
ATOM 858 C CA . GLY A 1 115 ? -13.033 4.641 -3.937 1.00 96.56 115 GLY A CA 1
ATOM 859 C C . GLY A 1 115 ? -12.430 4.348 -2.555 1.00 96.56 115 GLY A C 1
ATOM 860 O O . GLY A 1 115 ? -12.363 5.251 -1.721 1.00 96.56 115 GLY A O 1
ATOM 861 N N . ASN A 1 116 ? -11.989 3.114 -2.291 1.00 97.81 116 ASN A N 1
ATOM 862 C CA . ASN A 1 116 ? -11.352 2.752 -1.031 1.00 97.81 116 ASN A CA 1
ATOM 863 C C . ASN A 1 116 ? -9.880 3.196 -1.022 1.00 97.81 116 ASN A C 1
ATOM 865 O O . ASN A 1 116 ? -9.194 3.151 -2.045 1.00 97.81 116 ASN A O 1
ATOM 869 N N . THR A 1 117 ? -9.376 3.553 0.154 1.00 98.19 117 THR A N 1
ATOM 870 C CA . THR A 1 117 ? -7.970 3.886 0.389 1.00 98.19 117 THR A CA 1
ATOM 871 C C . THR A 1 117 ? -7.291 2.745 1.125 1.00 98.19 117 THR A C 1
ATOM 873 O O . THR A 1 117 ? -7.667 2.428 2.251 1.00 98.19 117 THR A O 1
ATOM 876 N N . PHE A 1 118 ? -6.276 2.152 0.508 1.00 98.00 118 PHE A N 1
ATOM 877 C CA . PHE A 1 118 ? -5.359 1.233 1.167 1.00 98.00 118 PHE A CA 1
ATOM 878 C C . PHE A 1 118 ? -4.243 2.036 1.835 1.00 98.00 118 PHE A C 1
ATOM 880 O O . PHE A 1 118 ? -3.614 2.866 1.184 1.00 98.00 118 PHE A O 1
ATOM 887 N N . CYS A 1 119 ? -3.983 1.785 3.112 1.00 97.69 119 CYS A N 1
ATOM 888 C CA . CYS A 1 119 ? -2.865 2.368 3.838 1.00 97.69 119 CYS A CA 1
ATOM 889 C C . CYS A 1 119 ? -1.969 1.275 4.407 1.00 97.69 119 CYS A C 1
ATOM 891 O O . CYS A 1 119 ? -2.461 0.232 4.846 1.00 97.69 119 CYS A O 1
ATOM 893 N N . ALA A 1 120 ? -0.666 1.536 4.451 1.00 96.69 120 ALA A N 1
ATOM 894 C CA . ALA A 1 120 ? 0.287 0.642 5.075 1.00 96.69 120 ALA A CA 1
ATOM 895 C C . ALA A 1 120 ? 1.382 1.393 5.851 1.00 96.69 120 ALA A C 1
ATOM 897 O O . ALA A 1 120 ? 1.732 2.524 5.517 1.00 96.69 120 ALA A O 1
ATOM 898 N N . ALA A 1 121 ? 1.866 0.774 6.925 1.00 94.94 121 ALA A N 1
ATOM 899 C CA . ALA A 1 121 ? 2.943 1.262 7.784 1.00 94.94 121 ALA A CA 1
ATOM 900 C C . ALA A 1 121 ? 4.066 0.224 7.825 1.00 94.94 121 ALA A C 1
ATOM 902 O O . ALA A 1 121 ? 3.785 -0.974 7.912 1.00 94.94 121 ALA A O 1
ATOM 903 N N . PHE A 1 122 ? 5.313 0.680 7.743 1.00 84.44 122 PHE A N 1
ATOM 904 C CA . PHE A 1 122 ? 6.481 -0.165 7.462 1.00 84.44 122 PHE A CA 1
ATOM 905 C C . PHE A 1 122 ? 7.536 -0.172 8.565 1.00 84.44 122 PHE A C 1
ATOM 907 O O . PHE A 1 122 ? 8.409 -1.035 8.530 1.00 84.44 122 PHE A O 1
ATOM 914 N N . ASP A 1 123 ? 7.388 0.735 9.529 1.00 67.19 123 ASP A N 1
ATOM 915 C CA . ASP A 1 123 ? 8.255 0.935 10.684 1.00 67.19 123 ASP A CA 1
ATOM 916 C C . ASP A 1 123 ? 7.391 0.743 11.939 1.00 67.19 123 ASP A C 1
ATOM 918 O O . ASP A 1 123 ? 6.901 1.692 12.547 1.00 67.19 123 ASP A O 1
ATOM 922 N N . VAL A 1 124 ? 7.071 -0.512 12.251 1.00 52.62 124 VAL A N 1
ATOM 923 C CA . VAL A 1 124 ? 6.525 -0.870 13.565 1.00 52.62 124 VAL A CA 1
ATOM 924 C C . VAL A 1 124 ? 7.715 -1.203 14.461 1.00 52.62 124 VAL A C 1
ATOM 926 O O . VAL A 1 124 ? 8.148 -2.352 14.500 1.00 52.62 124 VAL A O 1
ATOM 929 N N . GLU A 1 125 ? 8.286 -0.169 15.088 1.00 42.69 125 GLU A N 1
ATOM 930 C CA . GLU A 1 125 ? 9.118 -0.316 16.297 1.00 42.69 125 GLU A CA 1
ATOM 931 C C . GLU A 1 125 ? 8.268 -0.768 17.494 1.00 42.69 125 GLU A C 1
ATOM 933 O O . GLU A 1 125 ? 7.112 -0.292 17.625 1.00 42.69 125 GLU A O 1
#

Sequence (125 aa):
MHAKTSATILSLLLSAISGALAPQPAQAQSDFNAKCAVFRGDTFVEGAPCRRITIKQNTSDTDETAENIYRYEWQTGGTTVTVNAEEAFTINGSQGETVAVKPGYTLCVRNFATGNTFCAAFDVE

Nearest PDB structures (foldseek):
  1k0h-assembly1_A  TM=2.652E-01  e=6.771E+00  Lambdavirus lambda

Secondary structure (DSSP, 8-state):
---------------------PPPP---GGG--EEEEEEETTEEEEEEEEEEEEEE----TT-TTPPEEEEEEETTS-EEEEEEETTEEEETTEEEEE-PPPTT-SEEEEETTT-EEEEEE----

Radius of gyration: 28.39 Å; Cα contacts (8 Å, |Δi|>4): 228; chains: 1; bounding box: 42×104×33 Å

Mean predicted aligned error: 12.41 Å

Solvent-accessible surface area (backbone atoms only — not comparable to full-atom values): 7687 Å² total; per-residue (Å²): 141,85,86,86,85,86,81,86,83,84,84,80,83,84,82,82,80,80,79,72,80,71,83,74,76,76,82,59,83,82,61,47,60,22,44,34,36,36,22,52,79,89,44,81,72,51,71,47,51,13,25,71,41,82,77,38,76,61,86,59,96,82,48,74,80,48,44,32,31,38,38,34,40,35,77,88,72,50,76,48,39,40,39,44,32,81,92,46,32,28,44,73,87,32,55,32,42,80,48,85,59,55,94,90,36,77,40,24,33,33,28,64,86,76,58,33,28,46,31,35,20,72,80,82,126